Protein AF-A0A821G8H6-F1 (afdb_monomer)

Nearest PDB structures (foldseek):
  8tdu-assembly1_A  TM=8.505E-01  e=7.223E-04  Homo sapiens
  8v8i-assembly2_C  TM=8.276E-01  e=1.275E-03  Homo sapiens
  8tsd-assembly1_A  TM=7.648E-01  e=1.984E-03  Homo sapiens
  8tsa-assembly1_A  TM=7.653E-01  e=2.252E-03  Homo sapiens
  6gvh-assembly1_A  TM=7.668E-01  e=3.862E-02  Homo sapiens

pLDDT: mean 70.15, std 16.38, range [29.0, 92.38]

Radius of gyration: 24.7 Å; Cα contacts (8 Å, |Δi|>4): 113; chains: 1; bounding box: 61×51×59 Å

Secondary structure (DSSP, 8-state):
---S--S--HHHHHHHHHHHHHHHHHHHHHHHHHHHHHHHHHHHHTS-S----SSSHHHHHHHHHHHHHHHHTT---TTPPEEEEEE-TT-SSPPEEEEEE-TT--HHHHHHHHHHHHHHHH-TTS-HHHHHHHHHHHTTT--EE-TTS--EE-SSS-GGG--

Mean predicted aligned error: 18.03 Å

Sequence (163 aa):
MSLLLGFPLDDFASTLEREACEARSLLNRLADMLAQEAIKDLQRNGLQEQNVSQDNDDKQSNLVKSQNLLKQFGLTSDTRPVFVQVQERHSTSPICFNLSSSLYSSPIDIVANVILSKLSASNPTMANEERMKIVKEYKTRYWLQAFGCEERLFGTKPLIQSR

Solvent-accessible surface area (backbone atoms only — not comparable to full-atom values): 9983 Å² total; per-residue (Å²): 143,86,91,81,80,96,68,87,62,77,75,54,49,64,52,50,51,51,52,49,51,52,51,50,53,52,51,52,53,51,50,52,50,52,52,51,49,54,51,50,51,52,56,53,57,74,73,42,88,83,80,93,78,84,78,55,66,75,54,48,58,54,50,56,55,54,53,53,54,35,48,73,73,67,66,55,52,103,78,56,67,40,82,46,79,46,66,50,91,86,48,100,72,59,57,74,43,82,41,80,40,55,63,71,41,17,47,41,54,53,46,31,50,51,49,52,52,52,46,47,71,76,44,70,85,61,55,69,69,60,53,52,52,51,35,67,70,47,29,81,79,58,74,48,63,50,84,99,51,92,53,69,45,72,53,79,54,25,52,83,71,64,127

Structure (mmCIF, N/CA/C/O backbone):
data_AF-A0A821G8H6-F1
#
_entry.id   AF-A0A821G8H6-F1
#
loop_
_atom_site.group_PDB
_atom_site.id
_atom_site.type_symbol
_atom_site.label_atom_id
_atom_site.label_alt_id
_atom_site.label_comp_id
_atom_site.label_asym_id
_atom_site.label_entity_id
_atom_site.label_seq_id
_atom_site.pdbx_PDB_ins_code
_atom_site.Cartn_x
_atom_site.Cartn_y
_atom_site.Cartn_z
_atom_site.occupancy
_atom_site.B_iso_or_equiv
_atom_site.auth_seq_id
_atom_site.auth_comp_id
_atom_site.auth_asym_id
_atom_site.auth_atom_id
_atom_site.pdbx_PDB_model_num
ATOM 1 N N . MET A 1 1 ? 40.000 -20.238 -22.423 1.00 29.00 1 MET A N 1
ATOM 2 C CA . MET A 1 1 ? 38.844 -20.553 -23.288 1.00 29.00 1 MET A CA 1
ATOM 3 C C . MET A 1 1 ? 37.751 -19.522 -23.021 1.00 29.00 1 MET A C 1
ATOM 5 O O . MET A 1 1 ? 36.938 -19.735 -22.134 1.00 29.00 1 MET A O 1
ATOM 9 N N . SER A 1 2 ? 37.763 -18.391 -23.732 1.00 37.19 2 SER A N 1
ATOM 10 C CA . SER A 1 2 ? 36.605 -17.501 -23.880 1.00 37.19 2 SER A CA 1
ATOM 11 C C . SER A 1 2 ? 36.267 -17.469 -25.370 1.00 37.19 2 SER A C 1
ATOM 13 O O . SER A 1 2 ? 37.116 -17.177 -26.205 1.00 37.19 2 SER A O 1
ATOM 15 N N . LEU A 1 3 ? 35.050 -17.884 -25.703 1.00 48.78 3 LEU A N 1
ATOM 16 C CA . LEU A 1 3 ? 34.508 -17.912 -27.058 1.00 48.78 3 LEU A CA 1
ATOM 17 C C . LEU A 1 3 ? 33.192 -17.148 -27.009 1.00 48.78 3 LEU A C 1
ATOM 19 O O . LEU A 1 3 ? 32.144 -17.740 -26.796 1.00 48.78 3 LEU A O 1
ATOM 23 N N . LEU A 1 4 ? 33.265 -15.831 -27.147 1.00 55.03 4 LEU A N 1
ATOM 24 C CA . LEU A 1 4 ? 32.138 -14.969 -27.484 1.00 55.03 4 LEU A CA 1
ATOM 25 C C . LEU A 1 4 ? 32.762 -13.773 -28.201 1.00 55.03 4 LEU A C 1
ATOM 27 O O . LEU A 1 4 ? 33.495 -13.018 -27.577 1.00 55.03 4 LEU A O 1
ATOM 31 N N . LEU A 1 5 ? 32.469 -13.652 -29.498 1.00 46.28 5 LEU A N 1
ATOM 32 C CA . LEU A 1 5 ? 33.012 -12.703 -30.485 1.00 46.28 5 LEU A CA 1
ATOM 33 C C . LEU A 1 5 ? 34.287 -13.194 -31.192 1.00 46.28 5 LEU A C 1
ATOM 35 O O . LEU A 1 5 ? 35.412 -13.006 -30.746 1.00 46.28 5 LEU A O 1
ATOM 39 N N . GLY A 1 6 ? 34.077 -13.850 -32.336 1.00 45.31 6 GLY A N 1
ATOM 40 C CA . GLY A 1 6 ? 35.129 -14.310 -33.238 1.00 45.31 6 GLY A CA 1
ATOM 41 C C . GLY A 1 6 ? 35.530 -13.259 -34.269 1.00 45.31 6 GLY A C 1
ATOM 42 O O . GLY A 1 6 ? 35.229 -13.450 -35.440 1.00 45.31 6 GLY A O 1
ATOM 43 N N . PHE A 1 7 ? 36.219 -12.192 -33.852 1.00 50.69 7 PHE A N 1
ATOM 44 C CA . PHE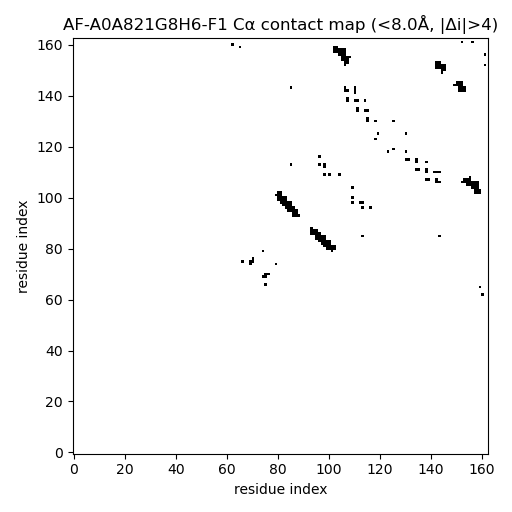 A 1 7 ? 36.928 -11.258 -34.745 1.00 50.69 7 PHE A CA 1
ATOM 45 C C . PHE A 1 7 ? 38.166 -10.667 -34.029 1.00 50.69 7 PHE A C 1
ATOM 47 O O . PHE A 1 7 ? 38.149 -10.576 -32.800 1.00 50.69 7 PHE A O 1
ATOM 54 N N . PRO A 1 8 ? 39.250 -10.306 -34.746 1.00 53.78 8 PRO A N 1
ATOM 55 C CA . PRO A 1 8 ? 40.494 -9.823 -34.135 1.00 53.78 8 PRO A CA 1
ATOM 56 C C . PRO A 1 8 ? 40.318 -8.426 -33.506 1.00 53.78 8 PRO A C 1
ATOM 58 O O . PRO A 1 8 ? 39.769 -7.524 -34.132 1.00 53.78 8 PRO A O 1
ATOM 61 N N . LEU A 1 9 ? 40.769 -8.270 -32.254 1.00 53.81 9 LEU A N 1
ATOM 62 C CA . LEU A 1 9 ? 40.464 -7.142 -31.354 1.00 53.81 9 LEU A CA 1
ATOM 63 C C . LEU A 1 9 ? 41.397 -5.924 -31.490 1.00 53.81 9 LEU A C 1
ATOM 65 O O . LEU A 1 9 ? 41.121 -4.887 -30.887 1.00 53.81 9 LEU A O 1
ATOM 69 N N . ASP A 1 10 ? 42.481 -6.024 -32.257 1.00 56.50 10 ASP A N 1
ATOM 70 C CA . ASP A 1 10 ? 43.609 -5.097 -32.092 1.00 56.50 10 ASP A CA 1
ATOM 71 C C . ASP A 1 10 ? 43.377 -3.711 -32.726 1.00 56.50 10 ASP A C 1
ATOM 73 O O . ASP A 1 10 ? 43.703 -2.698 -32.109 1.00 56.50 10 ASP A O 1
ATOM 77 N N . ASP A 1 11 ? 42.716 -3.624 -33.886 1.00 51.84 11 ASP A N 1
ATOM 78 C CA . ASP A 1 11 ? 42.417 -2.326 -34.522 1.00 51.84 11 ASP A CA 1
ATOM 79 C C . ASP A 1 11 ? 41.149 -1.658 -33.953 1.00 51.84 11 ASP A C 1
ATOM 81 O O . ASP A 1 11 ? 41.041 -0.428 -33.933 1.00 51.84 11 ASP A O 1
ATOM 85 N N . PHE A 1 12 ? 40.211 -2.456 -33.426 1.00 50.03 12 PHE A N 1
ATOM 86 C CA . PHE A 1 12 ? 38.944 -1.980 -32.852 1.00 50.03 12 PHE A CA 1
ATOM 87 C C . PHE A 1 12 ? 39.110 -1.409 -31.440 1.00 50.03 12 PHE A C 1
ATOM 89 O O . PHE A 1 12 ? 38.374 -0.502 -31.063 1.00 50.03 12 PHE A O 1
ATOM 96 N N . ALA A 1 13 ? 40.073 -1.904 -30.655 1.00 53.91 13 ALA A N 1
ATOM 97 C CA . ALA A 1 13 ? 40.299 -1.431 -29.289 1.00 53.91 13 ALA A CA 1
ATOM 98 C C . ALA A 1 13 ? 40.638 0.069 -29.248 1.00 53.91 13 ALA A C 1
ATOM 100 O O . ALA A 1 13 ? 40.085 0.806 -28.436 1.00 53.91 13 ALA A O 1
ATOM 101 N N . SER A 1 14 ? 41.472 0.539 -30.182 1.00 57.75 14 SER A N 1
ATOM 102 C CA . SER A 1 14 ? 41.902 1.944 -30.236 1.00 57.75 14 SER A CA 1
ATOM 103 C C . SER A 1 14 ? 40.781 2.912 -30.643 1.00 57.75 14 SER A C 1
ATOM 105 O O . SER A 1 14 ? 40.711 4.041 -30.153 1.00 57.75 14 SER A O 1
ATOM 107 N N . THR A 1 15 ? 39.868 2.471 -31.513 1.00 56.97 15 THR A N 1
ATOM 108 C CA . THR A 1 15 ? 38.702 3.255 -31.944 1.00 56.97 15 THR A CA 1
ATOM 109 C C . THR A 1 15 ? 37.604 3.232 -30.886 1.00 56.97 15 THR A C 1
ATOM 111 O O . THR A 1 15 ? 37.048 4.283 -30.570 1.00 56.97 15 THR A O 1
ATOM 114 N N . LEU A 1 16 ? 37.361 2.074 -30.265 1.00 57.00 16 LEU A N 1
ATOM 115 C CA . LEU A 1 16 ? 36.383 1.912 -29.191 1.00 57.00 16 LEU A CA 1
ATOM 116 C C . LEU A 1 16 ? 36.789 2.683 -27.927 1.00 57.00 16 LEU A C 1
ATOM 118 O O . LEU A 1 16 ? 35.930 3.260 -27.273 1.00 57.00 16 LEU A O 1
ATOM 122 N N . GLU A 1 17 ? 38.081 2.752 -27.591 1.00 59.69 17 GLU A N 1
ATOM 123 C CA . GLU A 1 17 ? 38.571 3.576 -26.477 1.00 59.69 17 GLU A CA 1
ATOM 124 C C . GLU A 1 17 ? 38.371 5.071 -26.733 1.00 59.69 17 GLU A C 1
ATOM 126 O O . GLU A 1 17 ? 38.009 5.809 -25.811 1.00 59.69 17 GLU A O 1
ATOM 131 N N . ARG A 1 18 ? 38.551 5.525 -27.980 1.00 64.19 18 ARG A N 1
ATOM 132 C CA . ARG A 1 18 ? 38.330 6.927 -28.349 1.00 64.19 18 ARG A CA 1
ATOM 133 C C . ARG A 1 18 ? 36.847 7.289 -28.300 1.00 64.19 18 ARG A C 1
ATOM 135 O O . ARG A 1 18 ? 36.488 8.279 -27.667 1.00 64.19 18 ARG A O 1
ATOM 142 N N . GLU A 1 19 ? 35.989 6.453 -28.879 1.00 62.19 19 GLU A N 1
ATOM 143 C CA . GLU A 1 19 ? 34.533 6.628 -28.823 1.00 62.19 19 GLU A CA 1
ATOM 144 C C . GLU A 1 19 ? 33.996 6.502 -27.390 1.00 62.19 19 GLU A C 1
ATOM 146 O O . GLU A 1 19 ? 33.139 7.283 -26.978 1.00 62.19 19 GLU A O 1
ATOM 151 N N . ALA A 1 20 ? 34.541 5.591 -26.579 1.00 60.31 20 ALA A N 1
ATOM 152 C CA . ALA A 1 20 ? 34.188 5.464 -25.168 1.00 60.31 20 ALA A CA 1
ATOM 153 C C . ALA A 1 20 ? 34.620 6.692 -24.354 1.00 60.31 20 ALA A C 1
ATOM 155 O O . ALA A 1 20 ? 33.884 7.125 -23.466 1.00 60.31 20 ALA A O 1
ATOM 156 N N . CYS A 1 21 ? 35.777 7.290 -24.654 1.00 61.47 21 CYS A N 1
ATOM 157 C CA . CYS A 1 21 ? 36.213 8.541 -24.030 1.00 61.47 21 CYS A CA 1
ATOM 158 C C . CYS A 1 21 ? 35.304 9.722 -24.405 1.00 61.47 21 CYS A C 1
ATOM 160 O O . CYS A 1 21 ? 34.923 10.502 -23.527 1.00 61.47 21 CYS A O 1
ATOM 162 N N . GLU A 1 22 ? 34.910 9.835 -25.675 1.00 69.19 22 GLU A N 1
ATOM 163 C CA . GLU A 1 22 ? 33.976 10.864 -26.149 1.00 69.19 22 GLU A CA 1
ATOM 164 C C . GLU A 1 22 ? 32.579 10.685 -25.534 1.00 69.19 22 GLU A C 1
ATOM 166 O O . GLU A 1 22 ? 32.006 11.638 -24.997 1.00 69.19 22 GLU A O 1
ATOM 171 N N . ALA A 1 23 ? 32.067 9.451 -25.497 1.00 67.31 23 ALA A N 1
ATOM 172 C CA . ALA A 1 23 ? 30.802 9.116 -24.850 1.00 67.31 23 ALA A CA 1
ATOM 173 C C . ALA A 1 23 ? 30.834 9.420 -23.346 1.00 67.31 23 ALA A C 1
ATOM 175 O O . ALA A 1 23 ? 29.885 9.983 -22.805 1.00 67.31 23 ALA A O 1
ATOM 176 N N . ARG A 1 24 ? 31.942 9.119 -22.660 1.00 64.75 24 ARG A N 1
ATOM 177 C CA . ARG A 1 24 ? 32.107 9.413 -21.230 1.00 64.75 24 ARG A CA 1
ATOM 178 C C . ARG A 1 24 ? 32.153 10.915 -20.952 1.00 64.75 24 ARG A C 1
ATOM 180 O O . ARG A 1 24 ? 31.581 11.365 -19.962 1.00 64.75 24 ARG A O 1
ATOM 187 N N . SER A 1 25 ? 32.778 11.695 -21.834 1.00 71.38 25 SER A N 1
ATOM 188 C CA . SER A 1 25 ? 32.771 13.160 -21.758 1.00 71.38 25 SER A CA 1
ATOM 189 C C . SER A 1 25 ? 31.358 13.730 -21.938 1.00 71.38 25 SER A C 1
ATOM 191 O O . SER A 1 25 ? 30.923 14.573 -21.150 1.00 71.38 25 SER A O 1
ATOM 193 N N . LEU A 1 26 ? 30.602 13.215 -22.913 1.00 72.94 26 LEU A N 1
ATOM 194 C CA . LEU A 1 26 ? 29.208 13.602 -23.151 1.00 72.94 26 LEU A CA 1
ATOM 195 C C . LEU A 1 26 ? 28.292 13.224 -21.982 1.00 72.94 26 LEU A C 1
ATOM 197 O O . LEU A 1 26 ? 27.475 14.041 -21.560 1.00 72.94 26 LEU A O 1
ATOM 201 N N . LEU A 1 27 ? 28.456 12.025 -21.419 1.00 72.38 27 LEU A N 1
ATOM 202 C CA . LEU A 1 27 ? 27.688 11.562 -20.263 1.00 72.38 27 LEU A CA 1
ATOM 203 C C . LEU A 1 27 ? 27.973 12.394 -19.012 1.00 72.38 27 LEU A C 1
ATOM 205 O O . LEU A 1 27 ? 27.033 12.779 -18.323 1.00 72.38 27 LEU A O 1
ATOM 209 N N . ASN A 1 28 ? 29.236 12.736 -18.748 1.00 72.19 28 ASN A N 1
ATOM 210 C CA . ASN A 1 28 ? 29.585 13.622 -17.636 1.00 72.19 28 ASN A CA 1
ATOM 211 C C . ASN A 1 28 ? 28.979 15.018 -17.824 1.00 72.19 28 ASN A C 1
ATOM 213 O O . ASN A 1 28 ? 28.426 15.583 -16.886 1.00 72.19 28 ASN A O 1
ATOM 217 N N . ARG A 1 29 ? 28.997 15.548 -19.052 1.00 75.56 29 ARG A N 1
ATOM 218 C CA . ARG A 1 29 ? 28.391 16.849 -19.359 1.00 75.56 29 ARG A CA 1
ATOM 219 C C . ARG A 1 29 ? 26.869 16.841 -19.197 1.00 75.56 29 ARG A C 1
ATOM 221 O O . ARG A 1 29 ? 26.306 17.830 -18.739 1.00 75.56 29 ARG A O 1
ATOM 228 N N . LEU A 1 30 ? 26.202 15.744 -19.560 1.00 72.12 30 LEU A N 1
ATOM 229 C CA . LEU A 1 30 ? 24.767 15.557 -19.321 1.00 72.12 30 LEU A CA 1
ATOM 230 C C . LEU A 1 30 ? 24.458 15.428 -17.827 1.00 72.12 30 LEU A C 1
ATOM 232 O O . LEU A 1 30 ? 23.505 16.040 -17.354 1.00 72.12 30 LEU A O 1
ATOM 236 N N . ALA A 1 31 ? 25.279 14.688 -17.082 1.00 70.00 31 ALA A N 1
ATOM 237 C CA . ALA A 1 31 ? 25.135 14.553 -15.637 1.00 70.00 31 ALA A CA 1
ATOM 238 C C . ALA A 1 31 ? 25.280 15.907 -14.923 1.00 70.00 31 ALA A C 1
ATOM 240 O O . ALA A 1 31 ? 24.447 16.235 -14.080 1.00 70.00 31 ALA A O 1
ATOM 241 N N . ASP A 1 32 ? 26.259 16.729 -15.312 1.00 76.62 32 ASP A N 1
ATOM 242 C CA . ASP A 1 32 ? 26.430 18.086 -14.778 1.00 76.62 32 ASP A CA 1
ATOM 243 C C . ASP A 1 32 ? 25.249 18.998 -15.134 1.00 76.62 32 ASP A C 1
ATOM 245 O O . ASP A 1 32 ? 24.800 19.790 -14.305 1.00 76.62 32 ASP A O 1
ATOM 249 N N . MET A 1 33 ? 24.710 18.872 -16.350 1.00 81.75 33 MET A N 1
ATOM 250 C CA . MET A 1 33 ? 23.550 19.646 -16.793 1.00 81.75 33 MET A CA 1
ATOM 251 C C . MET A 1 33 ? 22.298 19.299 -15.976 1.00 81.75 33 MET A C 1
ATOM 253 O O . MET A 1 33 ? 21.629 20.205 -15.482 1.00 81.75 33 MET A O 1
ATOM 257 N N . LEU A 1 34 ? 22.041 18.006 -15.749 1.00 74.94 34 LEU A N 1
ATOM 258 C CA . LEU A 1 34 ? 20.935 17.520 -14.917 1.00 74.94 34 LEU A CA 1
ATOM 259 C C . LEU A 1 34 ? 21.118 17.887 -13.439 1.00 74.94 34 LEU A C 1
ATOM 261 O O . LEU A 1 34 ? 20.156 18.260 -12.772 1.00 74.94 34 LEU A O 1
ATOM 265 N N . ALA A 1 35 ? 22.346 17.824 -12.919 1.00 74.19 35 ALA A N 1
ATOM 266 C CA . ALA A 1 35 ? 22.643 18.240 -11.552 1.00 74.19 35 ALA A CA 1
ATOM 267 C C . ALA A 1 35 ? 22.394 19.745 -11.358 1.00 74.19 35 ALA A C 1
ATOM 269 O O . ALA A 1 35 ? 21.807 20.154 -10.357 1.00 74.19 35 ALA A O 1
ATOM 270 N N . GLN A 1 36 ? 22.782 20.577 -12.328 1.00 76.12 36 GLN A N 1
ATOM 271 C CA . GLN A 1 36 ? 22.513 22.016 -12.297 1.00 76.12 36 GLN A CA 1
ATOM 272 C C . GLN A 1 36 ? 21.026 22.343 -12.454 1.00 76.12 36 GLN A C 1
ATOM 274 O O . GLN A 1 36 ? 20.547 23.286 -11.825 1.00 76.12 36 GLN A O 1
ATOM 279 N N . GLU A 1 37 ? 20.294 21.588 -13.271 1.00 75.94 37 GLU A N 1
ATOM 280 C CA . GLU A 1 37 ? 18.843 21.726 -13.420 1.00 75.94 37 GLU A CA 1
ATOM 281 C C . GLU A 1 37 ? 18.118 21.352 -12.120 1.00 75.94 37 GLU A C 1
ATOM 283 O O . GLU A 1 37 ? 17.337 22.150 -11.606 1.00 75.94 37 GLU A O 1
ATOM 288 N N . ALA A 1 38 ? 18.506 20.244 -11.483 1.00 67.31 38 ALA A N 1
ATOM 289 C CA . ALA A 1 38 ? 17.980 19.840 -10.181 1.00 67.31 38 ALA A CA 1
ATOM 290 C C . ALA A 1 38 ? 18.272 20.868 -9.071 1.00 67.31 38 ALA A C 1
ATOM 292 O O . ALA A 1 38 ? 17.415 21.129 -8.228 1.00 67.31 38 ALA A O 1
ATOM 293 N N . ILE A 1 39 ? 19.457 21.494 -9.070 1.00 71.44 39 ILE A N 1
ATOM 294 C CA . ILE A 1 39 ? 19.803 22.567 -8.121 1.00 71.44 39 ILE A CA 1
ATOM 295 C C . ILE A 1 39 ? 18.974 23.833 -8.388 1.00 71.44 39 ILE A C 1
ATOM 297 O O . ILE A 1 39 ? 18.515 24.473 -7.440 1.00 71.44 39 ILE A O 1
ATOM 301 N N . LYS A 1 40 ? 18.746 24.191 -9.659 1.00 68.56 40 LYS A N 1
ATOM 302 C CA . LYS A 1 40 ? 17.883 25.322 -10.041 1.00 68.56 40 LYS A CA 1
ATOM 303 C C . LYS A 1 40 ? 16.426 25.089 -9.644 1.00 68.56 40 LYS A C 1
ATOM 305 O O . LYS A 1 40 ? 15.787 26.019 -9.154 1.00 68.56 40 LYS A O 1
ATOM 310 N N . ASP A 1 41 ? 15.925 23.868 -9.788 1.00 62.88 41 ASP A N 1
ATOM 311 C CA . ASP A 1 41 ? 14.574 23.498 -9.361 1.00 62.88 41 ASP A CA 1
ATOM 312 C C . ASP A 1 41 ? 14.442 23.483 -7.836 1.00 62.88 41 ASP A C 1
ATOM 314 O O . ASP A 1 41 ? 13.432 23.937 -7.298 1.00 62.88 41 ASP A O 1
ATOM 318 N N . LEU A 1 42 ? 15.489 23.070 -7.112 1.00 57.97 42 LEU A N 1
ATOM 319 C CA . LEU A 1 42 ? 15.528 23.174 -5.651 1.00 57.97 42 LEU A CA 1
ATOM 320 C C . LEU A 1 42 ? 15.519 24.641 -5.181 1.00 57.97 42 LEU A C 1
ATOM 322 O O . LEU A 1 42 ? 14.843 24.972 -4.210 1.00 57.97 42 LEU A O 1
ATOM 326 N N . GLN A 1 43 ? 16.228 25.535 -5.882 1.00 58.53 43 GLN A N 1
ATOM 327 C CA . GLN A 1 43 ? 16.226 26.976 -5.598 1.00 58.53 43 GLN A CA 1
ATOM 328 C C . GLN A 1 43 ? 14.899 27.657 -5.969 1.00 58.53 43 GLN A C 1
ATOM 330 O O . GLN A 1 43 ? 14.457 28.546 -5.244 1.00 58.53 43 GLN A O 1
ATOM 335 N N . ARG A 1 44 ? 14.229 27.225 -7.048 1.00 55.12 44 ARG A N 1
ATOM 336 C CA . ARG A 1 44 ? 12.872 27.682 -7.402 1.00 55.12 44 ARG A CA 1
ATOM 337 C C . ARG A 1 44 ? 11.828 27.228 -6.382 1.00 55.12 44 ARG A C 1
ATOM 339 O O . ARG A 1 44 ? 10.996 28.034 -5.974 1.00 55.12 44 ARG A O 1
ATOM 346 N N . ASN A 1 45 ? 11.919 25.988 -5.907 1.00 50.78 45 ASN A N 1
ATOM 347 C CA . ASN A 1 45 ? 11.001 25.439 -4.905 1.00 50.78 45 ASN A CA 1
ATOM 348 C C . ASN A 1 45 ? 11.287 25.940 -3.478 1.00 50.78 45 ASN A C 1
ATOM 350 O O . ASN A 1 45 ? 10.401 25.896 -2.631 1.00 50.78 45 ASN A O 1
ATOM 354 N N . GLY A 1 46 ? 12.484 26.473 -3.213 1.00 46.12 46 GLY A N 1
ATOM 355 C CA . GLY A 1 46 ? 12.803 27.186 -1.971 1.00 46.12 46 GLY A CA 1
ATOM 356 C C . GLY A 1 46 ? 12.165 28.580 -1.855 1.00 46.12 46 GLY A C 1
ATOM 357 O O . GLY A 1 46 ? 12.224 29.178 -0.785 1.00 46.12 46 GLY A O 1
ATOM 358 N N . LEU A 1 47 ? 11.553 29.096 -2.930 1.00 47.94 47 LEU A N 1
ATOM 359 C CA . LEU A 1 47 ? 10.938 30.430 -2.996 1.00 47.94 47 LEU A CA 1
ATOM 360 C C . LEU A 1 47 ? 9.451 30.422 -3.403 1.00 47.94 47 LEU A C 1
ATOM 362 O O . LEU A 1 47 ? 8.873 31.492 -3.580 1.00 47.94 47 LEU A O 1
ATOM 366 N N . GLN A 1 48 ? 8.810 29.253 -3.516 1.00 43.94 48 GLN A N 1
ATOM 367 C CA . GLN A 1 48 ? 7.378 29.140 -3.821 1.00 43.94 48 GLN A CA 1
ATOM 368 C C . GLN A 1 48 ? 6.681 28.099 -2.933 1.00 43.94 48 GLN A C 1
ATOM 370 O O . GLN A 1 48 ? 6.344 26.995 -3.356 1.00 43.94 48 GLN A O 1
ATOM 375 N N . GLU A 1 49 ? 6.337 28.511 -1.711 1.00 48.81 49 GLU A N 1
ATOM 376 C CA . GLU A 1 49 ? 4.954 28.295 -1.288 1.00 48.81 49 GLU A CA 1
ATOM 377 C C . GLU A 1 49 ? 4.066 29.073 -2.275 1.00 48.81 49 GLU A C 1
ATOM 379 O O . GLU A 1 49 ? 4.303 30.253 -2.512 1.00 48.81 49 GLU A O 1
ATOM 384 N N . GLN A 1 50 ? 3.055 28.409 -2.842 1.00 45.50 50 GLN A N 1
ATOM 385 C CA . GLN A 1 50 ? 2.121 28.910 -3.866 1.00 45.50 50 GLN A CA 1
ATOM 386 C C . GLN A 1 50 ? 2.636 28.869 -5.316 1.00 45.50 50 GLN A C 1
ATOM 388 O O . GLN A 1 50 ? 3.095 29.865 -5.860 1.00 45.50 50 GLN A O 1
ATOM 393 N N . ASN A 1 51 ? 2.476 27.715 -5.975 1.00 38.44 51 ASN A N 1
ATOM 394 C CA . ASN A 1 51 ? 1.811 27.611 -7.287 1.00 38.44 51 ASN A CA 1
ATOM 395 C C . ASN A 1 51 ? 1.647 26.134 -7.681 1.00 38.44 51 ASN A C 1
ATOM 397 O O . ASN A 1 51 ? 2.394 25.556 -8.465 1.00 38.44 51 ASN A O 1
ATOM 401 N N . VAL A 1 52 ? 0.623 25.514 -7.095 1.00 45.31 52 VAL A N 1
ATOM 402 C CA . VAL A 1 52 ? 0.083 24.215 -7.504 1.00 45.31 52 VAL A CA 1
ATOM 403 C C . VAL A 1 52 ? -0.852 24.461 -8.686 1.00 45.31 52 VAL A C 1
ATOM 405 O O . VAL A 1 52 ? -2.034 24.717 -8.473 1.00 45.31 52 VAL A O 1
ATOM 408 N N . SER A 1 53 ? -0.358 24.438 -9.925 1.00 46.41 53 SER A N 1
ATOM 409 C CA . SER A 1 53 ? -1.280 24.570 -11.071 1.00 46.41 53 SER A CA 1
ATOM 410 C C . SER A 1 53 ? -0.800 24.080 -12.439 1.00 46.41 53 SER A C 1
ATOM 412 O O . SER A 1 53 ? -1.600 24.127 -13.364 1.00 46.41 53 SER A O 1
ATOM 414 N N . GLN A 1 54 ? 0.412 23.534 -12.602 1.00 41.62 54 GLN A N 1
ATOM 415 C CA . GLN A 1 54 ? 0.866 23.061 -13.929 1.00 41.62 54 GLN A CA 1
ATOM 416 C C . GLN A 1 54 ? 1.101 21.551 -14.062 1.00 41.62 54 GLN A C 1
ATOM 418 O O . GLN A 1 54 ? 1.349 21.068 -15.157 1.00 41.62 54 GLN A O 1
ATOM 423 N N . ASP A 1 55 ? 0.930 20.788 -12.983 1.00 41.19 55 ASP A N 1
ATOM 424 C CA . ASP A 1 55 ? 1.210 19.344 -12.946 1.00 41.19 55 ASP A CA 1
ATOM 425 C C . ASP A 1 55 ? -0.080 18.489 -12.901 1.00 41.19 55 ASP A C 1
ATOM 427 O O . ASP A 1 55 ? -0.078 17.352 -12.425 1.00 41.19 55 ASP A O 1
ATOM 431 N N . ASN A 1 56 ? -1.218 19.061 -13.326 1.00 44.97 56 ASN A N 1
ATOM 432 C CA . ASN A 1 56 ? -2.537 18.409 -13.299 1.00 44.97 56 ASN A CA 1
ATOM 433 C C . ASN A 1 56 ? -2.952 17.793 -14.647 1.00 44.97 56 ASN A C 1
ATOM 435 O O . ASN A 1 56 ? -3.609 16.750 -14.641 1.00 44.97 56 ASN A O 1
ATOM 439 N N . ASP A 1 57 ? -2.535 18.355 -15.785 1.00 40.28 57 ASP A N 1
ATOM 440 C CA . ASP A 1 57 ? -3.004 17.893 -17.104 1.00 40.28 57 ASP A CA 1
ATOM 441 C C . ASP A 1 57 ? -2.370 16.554 -17.530 1.00 40.28 57 ASP A C 1
ATOM 443 O O . ASP A 1 57 ? -3.065 15.644 -17.997 1.00 40.28 57 ASP A O 1
ATOM 447 N N . ASP A 1 58 ? -1.080 16.348 -17.251 1.00 43.91 58 ASP A N 1
ATOM 448 C CA . ASP A 1 58 ? -0.400 15.076 -17.549 1.00 43.91 58 ASP A CA 1
ATOM 449 C C . ASP A 1 58 ? -0.785 13.944 -16.582 1.00 43.91 58 ASP A C 1
ATOM 451 O O . ASP A 1 58 ? -0.742 12.754 -16.927 1.00 43.91 58 ASP A O 1
ATOM 455 N N . LYS A 1 59 ? -1.233 14.298 -15.371 1.00 48.28 59 LYS A N 1
ATOM 456 C CA . LYS A 1 59 ? -1.760 13.333 -14.395 1.00 48.28 59 LYS A CA 1
ATOM 457 C C . LYS A 1 59 ? -3.177 12.892 -14.749 1.00 48.28 59 LYS A C 1
ATOM 459 O O . LYS A 1 59 ? -3.481 11.706 -14.605 1.00 48.28 59 LYS A O 1
ATOM 464 N N . GLN A 1 60 ? -4.021 13.792 -15.259 1.00 44.03 60 GLN A N 1
ATOM 465 C CA . GLN A 1 60 ? -5.378 13.451 -15.697 1.00 44.03 60 GLN A CA 1
ATOM 466 C C . GLN A 1 60 ? -5.383 12.577 -16.957 1.00 44.03 60 GLN A C 1
ATOM 468 O O . GLN A 1 60 ? -6.130 11.599 -17.012 1.00 44.03 60 GLN A O 1
ATOM 473 N N . SER A 1 61 ? -4.514 12.843 -17.938 1.00 51.03 61 SER A N 1
ATOM 474 C CA . SER A 1 61 ? -4.505 12.085 -19.200 1.00 51.03 61 SER A CA 1
ATOM 475 C C . SER A 1 61 ? -4.145 10.598 -19.022 1.00 51.03 61 SER A C 1
ATOM 477 O O . SER A 1 61 ? -4.719 9.731 -19.689 1.00 51.03 61 SER A O 1
ATOM 479 N N . ASN A 1 62 ? -3.252 10.276 -18.078 1.00 53.22 62 ASN A N 1
ATOM 480 C CA . ASN A 1 62 ? -2.875 8.896 -17.752 1.00 53.22 62 ASN A CA 1
ATOM 481 C C . ASN A 1 62 ? -3.922 8.174 -16.885 1.00 53.22 62 ASN A C 1
ATOM 483 O O . ASN A 1 62 ? -4.133 6.976 -17.071 1.00 53.22 62 ASN A O 1
ATOM 487 N N . LEU A 1 63 ? -4.613 8.893 -15.990 1.00 53.19 63 LEU A N 1
ATOM 488 C CA . LEU A 1 63 ? -5.733 8.369 -15.192 1.00 53.19 63 LEU A CA 1
ATOM 489 C C . LEU A 1 63 ? -6.919 7.955 -16.075 1.00 53.19 63 LEU A C 1
ATOM 491 O O . LEU A 1 63 ? -7.494 6.887 -15.882 1.00 53.19 63 LEU A O 1
ATOM 495 N N . VAL A 1 64 ? -7.252 8.768 -17.081 1.00 53.72 64 VAL A N 1
ATOM 496 C CA . VAL A 1 64 ? -8.369 8.496 -18.000 1.00 53.72 64 VAL A CA 1
ATOM 497 C C . VAL A 1 64 ? -8.092 7.259 -18.866 1.00 53.72 64 VAL A C 1
ATOM 499 O O . VAL A 1 64 ? -8.992 6.455 -19.116 1.00 53.72 64 VAL A O 1
ATOM 502 N N . LYS A 1 65 ? -6.838 7.052 -19.293 1.00 55.38 65 LYS A N 1
ATOM 503 C CA . LYS A 1 65 ? -6.447 5.875 -20.089 1.00 55.38 65 LYS A CA 1
ATOM 504 C C . LYS A 1 65 ? -6.496 4.575 -19.281 1.00 55.38 65 LYS A C 1
ATOM 506 O O . LYS A 1 65 ? -7.024 3.583 -19.781 1.00 55.38 65 LYS A O 1
ATOM 511 N N . SER A 1 66 ? -6.004 4.569 -18.039 1.00 55.88 66 SER A N 1
ATOM 512 C CA . SER A 1 66 ? -6.051 3.376 -17.181 1.00 55.88 66 SER A CA 1
ATOM 513 C C . SER A 1 66 ? -7.475 3.039 -16.722 1.00 55.88 66 SER A C 1
ATOM 515 O O . SER A 1 66 ? -7.852 1.867 -16.727 1.00 55.88 66 SER A O 1
ATOM 517 N N . GLN A 1 67 ? -8.314 4.040 -16.436 1.00 56.88 67 GLN A N 1
ATOM 518 C CA . GLN A 1 67 ? -9.732 3.836 -16.109 1.00 56.88 67 GLN A CA 1
ATOM 519 C C . GLN A 1 67 ? -10.523 3.166 -17.244 1.00 56.88 67 GLN A C 1
ATOM 521 O O . GLN A 1 67 ? -11.381 2.324 -16.978 1.00 56.88 67 GLN A O 1
ATOM 526 N N . ASN A 1 68 ? -10.232 3.497 -18.507 1.00 56.34 68 ASN A N 1
ATOM 527 C CA . ASN A 1 68 ? -10.915 2.895 -19.656 1.00 56.34 68 ASN A CA 1
ATOM 528 C C . ASN A 1 68 ? -10.534 1.424 -19.876 1.00 56.34 68 ASN A C 1
ATOM 530 O O . ASN A 1 68 ? -11.407 0.616 -20.186 1.00 56.34 68 ASN A O 1
ATOM 534 N N . LEU A 1 69 ? -9.270 1.049 -19.656 1.00 57.62 69 LEU A N 1
ATOM 535 C CA . LEU A 1 69 ? -8.843 -0.353 -19.736 1.00 57.62 69 LEU A CA 1
ATOM 536 C C . LEU A 1 69 ? -9.450 -1.187 -18.599 1.00 57.62 69 LEU A C 1
ATOM 538 O O . LEU A 1 69 ? -9.950 -2.284 -18.826 1.00 57.62 69 LEU A O 1
ATOM 542 N N . LEU A 1 70 ? -9.504 -0.653 -17.380 1.00 58.59 70 LEU A N 1
ATOM 543 C CA . LEU A 1 70 ? -10.101 -1.361 -16.241 1.00 58.59 70 LEU A CA 1
ATOM 544 C C . LEU A 1 70 ? -11.620 -1.530 -16.372 1.00 58.59 70 LEU A C 1
ATOM 546 O O . LEU A 1 70 ? -12.154 -2.553 -15.937 1.00 58.59 70 LEU A O 1
ATOM 550 N N . LYS A 1 71 ? -12.302 -0.574 -17.023 1.00 57.91 71 LYS A N 1
ATOM 551 C CA . LYS A 1 71 ? -13.704 -0.709 -17.460 1.00 57.91 71 LYS A CA 1
ATOM 552 C C . LYS A 1 71 ? -13.903 -1.888 -18.397 1.00 57.91 71 LYS A C 1
ATOM 554 O O . LYS A 1 71 ? -14.853 -2.647 -18.223 1.00 57.91 71 LYS A O 1
ATOM 559 N N . GLN A 1 72 ? -12.984 -2.085 -19.336 1.00 55.22 72 GLN A N 1
ATOM 560 C CA . GLN A 1 72 ? -13.043 -3.190 -20.292 1.00 55.22 72 GLN A CA 1
ATOM 561 C C . GLN A 1 72 ? -12.796 -4.562 -19.646 1.00 55.22 72 GLN A C 1
ATOM 563 O O . GLN A 1 72 ? -13.414 -5.536 -20.063 1.00 55.22 72 GLN A O 1
ATOM 568 N N . PHE A 1 73 ? -11.973 -4.644 -18.595 1.00 57.38 73 PHE A N 1
ATOM 569 C CA . PHE A 1 73 ? -11.743 -5.888 -17.840 1.00 57.38 73 PHE A CA 1
ATOM 570 C C . PHE A 1 73 ? -12.735 -6.118 -16.684 1.00 57.38 73 PHE A C 1
ATOM 572 O O . PHE A 1 73 ? -12.562 -7.049 -15.899 1.00 57.38 73 PHE A O 1
ATOM 579 N N . GLY A 1 74 ? -13.7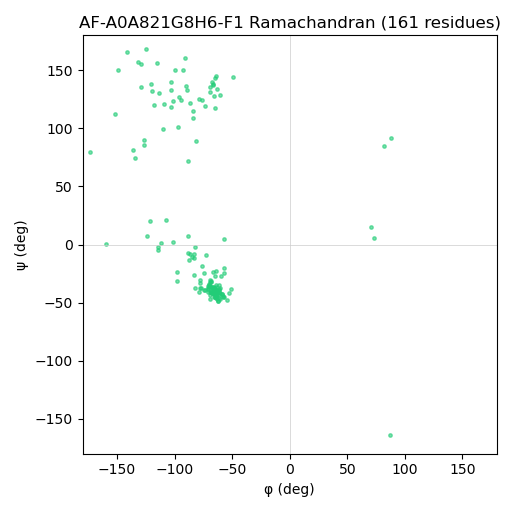77 -5.287 -16.550 1.00 54.66 74 GLY A N 1
ATOM 580 C CA . GLY A 1 74 ? -14.806 -5.445 -15.514 1.00 54.66 74 GLY A CA 1
ATOM 581 C C . GLY A 1 74 ? -14.334 -5.138 -14.085 1.00 54.66 74 GLY A C 1
ATOM 582 O O . GLY A 1 74 ? -15.020 -5.489 -13.123 1.00 54.66 74 GLY A O 1
ATOM 583 N N . LEU A 1 75 ? -13.184 -4.472 -13.933 1.00 55.38 75 LEU A N 1
ATOM 584 C CA . LEU A 1 75 ? -12.613 -4.067 -12.642 1.00 55.38 75 LEU A CA 1
ATOM 585 C C . LEU A 1 75 ? -13.213 -2.760 -12.106 1.00 55.38 75 LEU A C 1
ATOM 587 O O . LEU A 1 75 ? -12.973 -2.396 -10.960 1.00 55.38 75 LEU A O 1
ATOM 591 N N . THR A 1 76 ? -14.026 -2.068 -12.904 1.00 48.88 76 THR A N 1
ATOM 592 C CA . THR A 1 76 ? -14.700 -0.834 -12.499 1.00 48.88 76 THR A CA 1
ATOM 593 C C . THR A 1 76 ? -16.206 -1.057 -12.357 1.00 48.88 76 THR A C 1
ATOM 595 O O . THR A 1 76 ? -16.995 -0.922 -13.292 1.00 48.88 76 THR A O 1
ATOM 598 N N . SER A 1 77 ? -16.653 -1.243 -11.134 1.00 51.84 77 SER A N 1
ATOM 599 C CA . SER A 1 77 ? -17.420 -0.118 -10.624 1.00 51.84 77 SER A CA 1
ATOM 600 C C . SER A 1 77 ? -16.469 0.601 -9.683 1.00 51.84 77 SER A C 1
ATOM 602 O O . SER A 1 77 ? -15.744 -0.065 -8.946 1.00 51.84 77 SER A O 1
ATOM 604 N N . ASP A 1 78 ? -16.453 1.932 -9.676 1.00 53.72 78 ASP A N 1
ATOM 605 C CA . ASP A 1 78 ? -15.669 2.742 -8.722 1.00 53.72 78 ASP A CA 1
ATOM 606 C C . ASP A 1 78 ? -16.006 2.437 -7.235 1.00 53.72 78 ASP A C 1
ATOM 608 O O . ASP A 1 78 ? -15.500 3.073 -6.317 1.00 53.72 78 ASP A O 1
ATOM 612 N N . THR A 1 79 ? -16.861 1.440 -6.990 1.00 54.34 79 THR A N 1
ATOM 613 C CA . THR A 1 79 ? -17.368 0.958 -5.710 1.00 54.34 79 THR A CA 1
ATOM 614 C C . THR A 1 79 ? -16.921 -0.462 -5.348 1.00 54.34 79 THR A C 1
ATOM 616 O O . THR A 1 79 ? -17.257 -0.919 -4.256 1.00 54.34 79 THR A O 1
ATOM 619 N N . ARG A 1 80 ? -16.205 -1.197 -6.216 1.00 63.19 80 ARG A N 1
ATOM 620 C CA . ARG A 1 80 ? -15.778 -2.569 -5.891 1.00 63.19 80 ARG A CA 1
ATOM 621 C C . ARG A 1 80 ? -14.453 -2.570 -5.128 1.00 63.19 80 ARG A C 1
ATOM 623 O O . ARG A 1 80 ? -13.457 -2.069 -5.648 1.00 63.19 80 ARG A O 1
ATOM 630 N N . PRO A 1 81 ? -14.422 -3.140 -3.913 1.00 68.94 81 PRO A N 1
ATOM 631 C CA . PRO A 1 81 ? -13.188 -3.255 -3.163 1.00 68.94 81 PRO A CA 1
ATOM 632 C C . PRO A 1 81 ? -12.227 -4.235 -3.838 1.00 68.94 81 PRO A C 1
ATOM 634 O O . PRO A 1 81 ? -12.625 -5.303 -4.306 1.00 68.94 81 PRO A O 1
ATOM 637 N N . VAL A 1 82 ? -10.950 -3.879 -3.847 1.00 73.31 82 VAL A N 1
ATOM 638 C CA . VAL A 1 82 ? -9.840 -4.765 -4.186 1.00 73.31 82 VAL A CA 1
ATOM 639 C C . VAL A 1 82 ? -9.370 -5.447 -2.917 1.00 73.31 82 VAL A C 1
ATOM 641 O O . VAL A 1 82 ? -9.141 -4.793 -1.899 1.00 73.31 82 VAL A O 1
ATOM 644 N N . PHE A 1 83 ? -9.189 -6.759 -2.987 1.00 80.06 83 PHE A N 1
ATOM 645 C CA . PHE A 1 83 ? -8.582 -7.515 -1.904 1.00 80.06 83 PHE A CA 1
ATOM 646 C C . PHE A 1 83 ? -7.064 -7.449 -2.029 1.00 80.06 83 PHE A C 1
ATOM 648 O O . PHE A 1 83 ? -6.486 -7.942 -2.996 1.00 80.06 83 PHE A O 1
ATOM 655 N N . VAL A 1 84 ? -6.426 -6.824 -1.045 1.00 82.81 84 VAL A N 1
ATOM 656 C CA . VAL A 1 84 ? -4.973 -6.709 -0.943 1.00 82.81 84 VAL A CA 1
ATOM 657 C C . VAL A 1 84 ? -4.511 -7.588 0.208 1.00 82.81 84 VAL A C 1
ATOM 659 O O . VAL A 1 84 ? -4.934 -7.391 1.348 1.00 82.81 84 VAL A O 1
ATOM 662 N N . GLN A 1 85 ? -3.642 -8.552 -0.088 1.00 85.75 85 GLN A N 1
ATOM 663 C CA . GLN A 1 85 ? -2.986 -9.370 0.924 1.00 85.75 85 GLN A CA 1
ATOM 664 C C . GLN A 1 85 ? -1.621 -8.766 1.263 1.00 85.75 85 GLN A C 1
ATOM 666 O O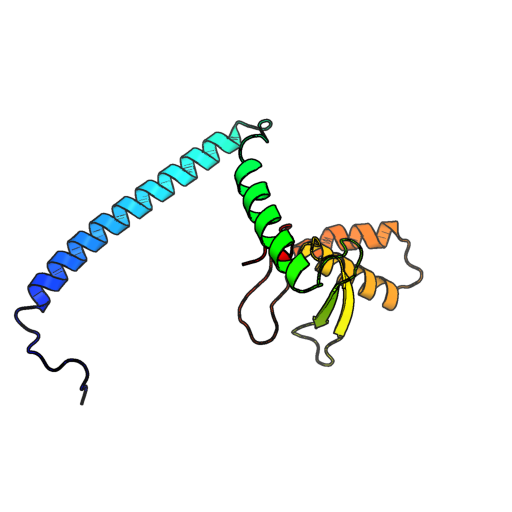 . GLN A 1 85 ? -0.789 -8.575 0.379 1.00 85.75 85 GLN A O 1
ATOM 671 N N . VAL A 1 86 ? -1.381 -8.478 2.542 1.00 88.31 86 VAL A N 1
ATOM 672 C CA . VAL A 1 86 ? -0.095 -7.967 3.041 1.00 88.31 86 VAL A CA 1
ATOM 673 C C . VAL A 1 86 ? 0.477 -8.946 4.056 1.00 88.31 86 VAL A C 1
ATOM 675 O O . VAL A 1 86 ? -0.233 -9.360 4.967 1.00 88.31 86 VAL A O 1
ATOM 678 N N . GLN A 1 87 ? 1.754 -9.303 3.922 1.00 87.88 87 GLN A N 1
ATOM 679 C CA . GLN A 1 87 ? 2.450 -10.216 4.831 1.00 87.88 87 GLN A CA 1
ATOM 680 C C . GLN A 1 87 ? 3.655 -9.523 5.466 1.00 87.88 87 GLN A C 1
ATOM 682 O O . GLN A 1 87 ? 4.415 -8.829 4.790 1.00 87.88 87 GLN A O 1
ATOM 687 N N . GLU A 1 88 ? 3.863 -9.738 6.764 1.00 85.56 88 GLU A N 1
ATOM 688 C CA . GLU A 1 88 ? 5.067 -9.255 7.444 1.00 85.56 88 GLU A CA 1
ATOM 689 C C . GLU A 1 88 ? 6.295 -10.091 7.049 1.00 85.56 88 GLU A C 1
ATOM 691 O O . GLU A 1 88 ? 6.350 -11.293 7.301 1.00 85.56 88 GLU A O 1
ATOM 696 N N . ARG A 1 89 ? 7.305 -9.440 6.452 1.00 74.94 89 ARG A N 1
ATOM 697 C CA . ARG A 1 89 ? 8.486 -10.096 5.856 1.00 74.94 89 ARG A CA 1
ATOM 698 C C . ARG A 1 89 ? 9.393 -10.825 6.858 1.00 74.94 89 ARG A C 1
ATOM 700 O O . ARG A 1 89 ? 10.093 -11.755 6.471 1.00 74.94 89 ARG A O 1
ATOM 707 N N . HIS A 1 90 ? 9.415 -10.401 8.122 1.00 68.31 90 HIS A N 1
ATOM 708 C CA . HIS A 1 90 ? 10.386 -10.870 9.123 1.00 68.31 90 HIS A CA 1
ATOM 709 C C . HIS A 1 90 ? 9.752 -11.515 10.363 1.00 68.31 90 HIS A C 1
ATOM 711 O O . HIS A 1 90 ? 10.398 -11.603 11.404 1.00 68.31 90 HIS A O 1
ATOM 717 N N . SER A 1 91 ? 8.501 -11.971 10.273 1.00 67.12 91 SER A N 1
ATOM 718 C CA . SER A 1 91 ? 7.885 -12.732 11.363 1.00 67.12 91 SER A CA 1
ATOM 719 C C . SER A 1 91 ? 8.134 -14.231 11.179 1.00 67.12 91 SER A C 1
ATOM 721 O O . SER A 1 91 ? 7.977 -14.761 10.080 1.00 67.12 91 SER A O 1
ATOM 723 N N . THR A 1 92 ? 8.490 -14.924 12.262 1.00 65.50 92 THR A N 1
ATOM 724 C CA . THR A 1 92 ? 8.615 -16.394 12.307 1.00 65.50 92 THR A CA 1
ATOM 725 C C . THR A 1 92 ? 7.276 -17.098 12.061 1.00 65.50 92 THR A C 1
ATOM 727 O O . THR A 1 92 ? 7.248 -18.238 11.607 1.00 65.50 92 THR A O 1
ATOM 730 N N . SER A 1 93 ? 6.171 -16.393 12.303 1.00 68.75 93 SER A N 1
ATOM 731 C CA . SER A 1 93 ? 4.809 -16.739 11.904 1.00 68.75 93 SER A CA 1
ATOM 732 C C . SER A 1 93 ? 4.215 -15.544 11.146 1.00 68.75 93 SER A C 1
ATOM 734 O O . SER A 1 93 ? 3.676 -14.613 11.755 1.00 68.75 93 SER A O 1
ATOM 736 N N . PRO A 1 94 ? 4.380 -15.477 9.816 1.00 73.69 94 PRO A N 1
ATOM 737 C CA . PRO A 1 94 ? 3.972 -14.305 9.062 1.00 73.69 94 PRO A CA 1
ATOM 738 C C . PRO A 1 94 ? 2.456 -14.121 9.116 1.00 73.69 94 PRO A C 1
ATOM 740 O O . PRO A 1 94 ? 1.691 -14.968 8.659 1.00 73.69 94 PRO A O 1
ATOM 743 N N . ILE A 1 95 ? 2.029 -12.995 9.688 1.00 77.19 95 ILE A N 1
ATOM 744 C CA . ILE A 1 95 ? 0.620 -12.614 9.744 1.00 77.19 95 ILE A CA 1
ATOM 745 C C . ILE A 1 95 ? 0.246 -12.037 8.383 1.00 77.19 95 ILE A C 1
ATOM 747 O O . ILE A 1 95 ? 0.891 -11.104 7.899 1.00 77.19 95 ILE A O 1
ATOM 751 N N . CYS A 1 96 ? -0.798 -12.602 7.780 1.00 83.75 96 CYS A N 1
ATOM 752 C CA . CYS A 1 96 ? -1.382 -12.097 6.548 1.00 83.75 96 CYS A CA 1
ATOM 753 C C . CYS A 1 96 ? -2.586 -11.211 6.869 1.00 83.75 96 CYS A C 1
ATOM 755 O O . CYS A 1 96 ? -3.525 -11.638 7.541 1.00 83.75 96 CYS A O 1
ATOM 757 N N . PHE A 1 97 ? -2.580 -9.993 6.343 1.00 83.19 97 PHE A N 1
ATOM 758 C CA . PHE A 1 97 ? -3.682 -9.047 6.433 1.00 83.19 97 PHE A CA 1
ATOM 759 C C . PHE A 1 97 ? -4.420 -9.027 5.102 1.00 83.19 97 PHE A C 1
ATOM 761 O O . PHE A 1 97 ? -3.838 -8.665 4.083 1.00 83.19 97 PHE A O 1
ATOM 768 N N . ASN A 1 98 ? -5.695 -9.407 5.119 1.00 84.88 98 ASN A N 1
ATOM 769 C CA . ASN A 1 98 ? -6.569 -9.332 3.954 1.00 84.88 98 ASN A CA 1
ATOM 770 C C . ASN A 1 98 ? -7.388 -8.047 4.054 1.00 84.88 98 ASN A C 1
ATOM 772 O O . ASN A 1 98 ? -8.342 -7.967 4.828 1.00 84.88 98 ASN A O 1
ATOM 776 N N . LEU A 1 99 ? -6.978 -7.026 3.308 1.00 82.94 99 LEU A N 1
ATOM 777 C CA . LEU A 1 99 ? -7.587 -5.705 3.342 1.00 82.94 99 LEU A CA 1
ATOM 778 C C . LEU A 1 99 ? -8.488 -5.504 2.129 1.00 82.94 99 LEU A C 1
ATOM 780 O O . LEU A 1 99 ? -8.090 -5.748 0.995 1.00 82.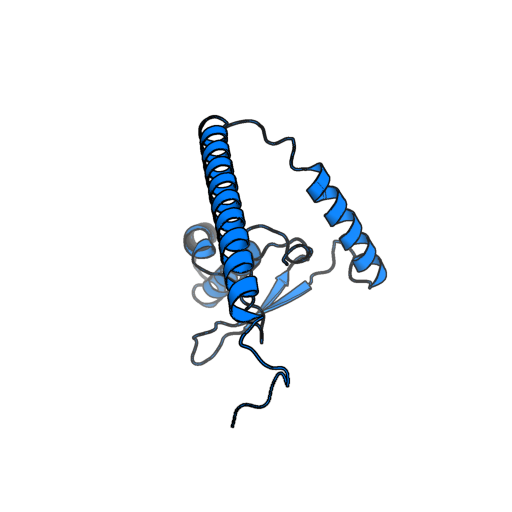94 99 LEU A O 1
ATOM 784 N N . SER A 1 100 ? -9.691 -5.001 2.381 1.00 82.56 100 SER A N 1
ATOM 785 C CA . SER A 1 100 ? -10.567 -4.449 1.351 1.00 82.56 100 SER A CA 1
ATOM 786 C C . SER A 1 100 ? -10.155 -2.995 1.109 1.00 82.56 100 SER A C 1
ATOM 788 O O . SER A 1 100 ? -10.363 -2.146 1.975 1.00 82.56 100 SER A O 1
ATOM 790 N N . SER A 1 101 ? -9.544 -2.708 -0.038 1.00 79.19 101 SER A N 1
ATOM 791 C CA . SER A 1 101 ? -8.998 -1.392 -0.392 1.00 79.19 101 SER A CA 1
ATOM 792 C C . SER A 1 101 ? -9.565 -0.878 -1.718 1.00 79.19 101 SER A C 1
ATOM 794 O O . SER A 1 101 ? -10.228 -1.611 -2.445 1.00 79.19 101 SER A O 1
ATOM 796 N N . SER A 1 102 ? -9.337 0.393 -2.038 1.00 78.31 102 SER A N 1
ATOM 797 C CA . SER A 1 102 ? -9.716 0.962 -3.334 1.00 78.31 102 SER A CA 1
ATOM 798 C C . SER A 1 102 ? -8.545 0.862 -4.312 1.00 78.31 102 SER A C 1
ATOM 800 O O . SER A 1 102 ? -7.392 0.976 -3.904 1.00 78.31 102 SER A O 1
ATOM 802 N N . LEU A 1 103 ? -8.817 0.736 -5.616 1.00 69.25 103 LEU A N 1
ATOM 803 C CA . LEU A 1 103 ? -7.782 0.865 -6.661 1.00 69.25 103 LEU A CA 1
ATOM 804 C C . LEU A 1 103 ? -7.055 2.218 -6.606 1.00 69.25 103 LEU A C 1
ATOM 806 O O . LEU A 1 103 ? -5.916 2.340 -7.061 1.00 69.25 103 LEU A O 1
ATOM 810 N N . TYR A 1 104 ? -7.720 3.225 -6.040 1.00 77.25 104 TYR A N 1
ATOM 811 C CA . TYR A 1 104 ? -7.184 4.566 -5.861 1.00 77.25 104 TYR A CA 1
ATOM 812 C C . TYR A 1 104 ? -6.419 4.746 -4.544 1.00 77.25 104 TYR A C 1
ATOM 814 O O . TYR A 1 104 ? -5.809 5.794 -4.341 1.00 77.25 104 TYR A O 1
ATOM 822 N N . SER A 1 105 ? -6.439 3.754 -3.647 1.00 82.75 105 SER A N 1
ATOM 823 C CA . SER A 1 105 ? -5.653 3.796 -2.416 1.00 82.75 105 SER A CA 1
ATOM 824 C C . SER A 1 105 ? -4.166 3.783 -2.744 1.00 82.75 105 SER A C 1
ATOM 826 O O . SER A 1 105 ? -3.724 3.126 -3.688 1.00 82.75 105 SER A O 1
ATOM 828 N N . SER A 1 106 ? -3.392 4.524 -1.961 1.00 87.12 106 SER A N 1
ATOM 829 C CA . SER A 1 106 ? -1.943 4.554 -2.101 1.00 87.12 106 SER A CA 1
ATOM 830 C C . SER A 1 106 ? -1.268 3.492 -1.223 1.00 87.12 106 SER A C 1
ATOM 832 O O . SER A 1 106 ? -1.867 3.028 -0.244 1.00 87.12 106 SER A O 1
ATOM 834 N N . PRO A 1 107 ? -0.008 3.111 -1.508 1.00 87.44 107 PRO A N 1
ATOM 835 C CA . PRO A 1 107 ? 0.754 2.206 -0.651 1.00 87.44 107 PRO A CA 1
ATOM 836 C C . PRO A 1 107 ? 0.774 2.641 0.819 1.00 87.44 107 PRO A C 1
ATOM 838 O O . PRO A 1 107 ? 0.646 1.804 1.712 1.00 87.44 107 PRO A O 1
ATOM 841 N N . ILE A 1 108 ? 0.870 3.949 1.090 1.00 89.44 108 ILE A N 1
ATOM 842 C CA . ILE A 1 108 ? 0.885 4.461 2.466 1.00 89.44 108 ILE A CA 1
ATOM 843 C C . ILE A 1 108 ? -0.470 4.311 3.175 1.00 89.44 108 ILE A C 1
ATOM 845 O O . ILE A 1 108 ? -0.503 4.100 4.389 1.00 89.44 108 ILE A O 1
ATOM 849 N N . ASP A 1 109 ? -1.583 4.359 2.437 1.00 89.69 109 ASP A N 1
ATOM 850 C CA . ASP A 1 109 ? -2.922 4.136 2.997 1.00 89.69 109 ASP A CA 1
ATOM 851 C C . ASP A 1 109 ? -3.119 2.665 3.373 1.00 89.69 109 ASP A C 1
ATOM 853 O O . ASP A 1 109 ? -3.682 2.346 4.421 1.00 89.69 109 ASP A O 1
ATOM 857 N N . ILE A 1 110 ? -2.599 1.753 2.551 1.00 89.69 110 ILE A N 1
ATOM 858 C CA . ILE A 1 110 ? -2.618 0.317 2.842 1.00 89.69 110 ILE A CA 1
ATOM 859 C C . ILE A 1 110 ? -1.797 0.026 4.099 1.00 89.69 110 ILE A C 1
ATOM 861 O O . ILE A 1 110 ? -2.284 -0.657 4.998 1.00 89.69 110 ILE A O 1
ATOM 865 N N . VAL A 1 111 ? -0.590 0.590 4.209 1.00 90.81 111 VAL A N 1
ATOM 866 C CA . VAL A 1 111 ? 0.246 0.473 5.416 1.00 90.81 111 VAL A CA 1
ATOM 867 C C . VAL A 1 111 ? -0.494 0.997 6.649 1.00 90.81 111 VAL A C 1
ATOM 869 O O . VAL A 1 111 ? -0.504 0.335 7.687 1.00 90.81 111 VAL A O 1
ATOM 872 N N . ALA A 1 112 ? -1.156 2.152 6.545 1.00 90.81 112 ALA A N 1
ATOM 873 C CA . ALA A 1 112 ? -1.951 2.700 7.640 1.00 90.81 112 ALA A CA 1
ATOM 874 C C . ALA A 1 112 ? -3.062 1.730 8.085 1.00 90.81 112 ALA A C 1
ATOM 876 O O . ALA A 1 112 ? -3.234 1.506 9.285 1.00 90.81 112 ALA A O 1
ATOM 877 N N . ASN A 1 113 ? -3.756 1.096 7.137 1.00 90.81 113 ASN A N 1
ATOM 878 C CA . ASN A 1 113 ? -4.795 0.103 7.420 1.00 90.81 113 ASN A CA 1
ATOM 879 C C . ASN A 1 113 ? -4.242 -1.176 8.064 1.00 90.81 113 ASN A C 1
ATOM 881 O O . ASN A 1 113 ? -4.881 -1.728 8.962 1.00 90.81 113 ASN A O 1
ATOM 885 N N . VAL A 1 114 ? -3.051 -1.632 7.663 1.00 90.81 114 VAL A N 1
ATOM 886 C CA . VAL A 1 114 ? -2.366 -2.760 8.319 1.00 90.81 114 VAL A CA 1
ATOM 887 C C . VAL A 1 114 ? -2.054 -2.418 9.775 1.00 90.81 114 VAL A C 1
ATOM 889 O O . VAL A 1 114 ? -2.392 -3.193 10.671 1.00 90.81 114 VAL A O 1
ATOM 892 N N . ILE A 1 115 ? -1.474 -1.241 10.034 1.00 90.56 115 ILE A N 1
ATOM 893 C CA . ILE A 1 115 ? -1.151 -0.793 11.396 1.00 90.56 115 ILE A CA 1
ATOM 894 C C . ILE A 1 115 ? -2.427 -0.701 12.241 1.00 90.56 115 ILE A C 1
ATOM 896 O O . ILE A 1 115 ? -2.462 -1.229 13.351 1.00 90.56 115 ILE A O 1
ATOM 900 N N . LEU A 1 116 ? -3.495 -0.095 11.712 1.00 90.31 116 LEU A N 1
ATOM 901 C CA . LEU A 1 116 ? -4.793 -0.016 12.390 1.00 90.31 116 LEU A CA 1
ATOM 902 C C . LEU A 1 116 ? -5.358 -1.396 12.728 1.00 90.31 116 LEU A C 1
ATOM 904 O O . LEU A 1 116 ? -5.822 -1.613 13.850 1.00 90.31 116 LEU A O 1
ATOM 908 N N . SER A 1 117 ? -5.296 -2.330 11.780 1.00 88.44 117 SER A N 1
ATOM 909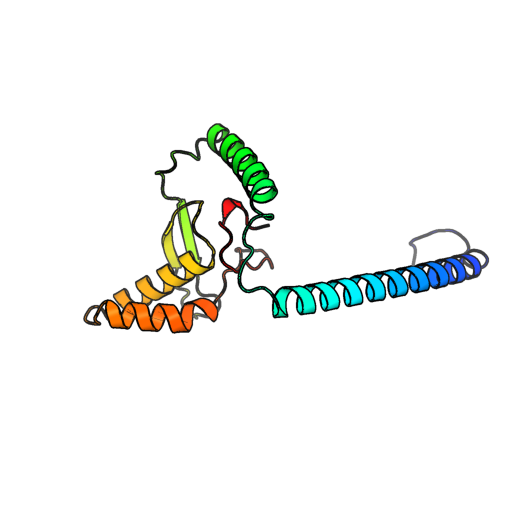 C CA . SER A 1 117 ? -5.777 -3.701 11.972 1.00 88.44 117 SER A CA 1
ATOM 910 C C . SER A 1 117 ? -4.974 -4.413 13.060 1.00 88.44 117 SER A C 1
ATOM 912 O O . SER A 1 117 ? -5.551 -5.036 13.950 1.00 88.44 117 SER A O 1
ATOM 914 N N . LYS A 1 118 ? -3.645 -4.250 13.052 1.00 88.62 118 LYS A N 1
ATOM 915 C CA . LYS A 1 118 ? -2.749 -4.828 14.058 1.00 88.62 118 LYS A CA 1
ATOM 916 C C . LYS A 1 118 ? -3.003 -4.251 15.452 1.00 88.62 118 LYS A C 1
ATOM 918 O O . LYS A 1 118 ? -3.130 -5.017 16.400 1.00 88.62 118 LYS A O 1
ATOM 923 N N . LEU A 1 119 ? -3.141 -2.928 15.572 1.00 89.19 119 LEU A N 1
ATOM 924 C CA . LEU A 1 119 ? -3.450 -2.254 16.841 1.00 89.19 119 LEU A CA 1
ATOM 925 C C . LEU A 1 119 ? -4.828 -2.637 17.385 1.00 89.19 119 LEU A C 1
ATOM 927 O O . LEU A 1 119 ? -4.993 -2.763 18.594 1.00 89.19 119 LEU A O 1
ATOM 931 N N . SER A 1 120 ? -5.815 -2.822 16.508 1.00 87.31 120 SER A N 1
ATOM 932 C CA . SER A 1 120 ? -7.167 -3.223 16.914 1.00 87.31 120 SER A CA 1
ATOM 933 C C . SER A 1 120 ? -7.204 -4.667 17.414 1.00 87.31 120 SER A C 1
ATOM 935 O O . SER A 1 120 ? -7.940 -4.962 18.351 1.00 87.31 120 SER A O 1
ATOM 937 N N . ALA A 1 121 ? -6.391 -5.549 16.823 1.00 85.75 121 ALA A N 1
ATOM 938 C CA . ALA A 1 121 ? -6.263 -6.937 17.253 1.00 85.75 121 ALA A CA 1
ATOM 939 C C . ALA A 1 121 ? -5.476 -7.080 18.566 1.00 85.75 121 ALA A C 1
ATOM 941 O O . ALA A 1 121 ? -5.843 -7.898 19.405 1.00 85.75 121 ALA A O 1
ATOM 942 N N . SER A 1 122 ? -4.409 -6.296 18.760 1.00 86.38 122 SER A N 1
ATOM 943 C CA . SER A 1 122 ? -3.587 -6.380 19.973 1.00 86.38 122 SER A CA 1
ATOM 944 C C . SER A 1 122 ? -4.166 -5.606 21.158 1.00 86.38 122 SER A C 1
ATOM 946 O O . SER A 1 122 ? -4.073 -6.081 22.284 1.00 86.38 122 SER A O 1
ATOM 948 N N . ASN A 1 123 ? -4.775 -4.438 20.918 1.00 88.94 123 ASN A N 1
ATOM 949 C CA . ASN A 1 123 ? -5.255 -3.515 21.951 1.00 88.94 123 ASN A CA 1
ATOM 950 C C . ASN A 1 123 ? -6.679 -3.001 21.632 1.00 88.94 123 ASN A C 1
ATOM 952 O O . ASN A 1 123 ? -6.871 -1.834 21.250 1.00 88.94 123 ASN A O 1
ATOM 956 N N . PRO A 1 124 ? -7.717 -3.841 21.807 1.00 85.62 124 PRO A N 1
ATOM 957 C CA . PRO A 1 124 ? -9.091 -3.506 21.429 1.00 85.62 124 PRO A CA 1
ATOM 958 C C . PRO A 1 124 ? -9.708 -2.368 22.260 1.00 85.62 124 PRO A C 1
ATOM 960 O O . PRO A 1 124 ? -10.598 -1.679 21.766 1.00 85.62 124 PRO A O 1
ATOM 963 N N . THR A 1 125 ? -9.212 -2.117 23.475 1.00 88.75 125 THR A N 1
ATOM 964 C CA . THR A 1 125 ? -9.700 -1.063 24.387 1.00 88.75 125 THR A CA 1
ATOM 965 C C . THR A 1 125 ? -9.087 0.317 24.140 1.00 88.75 125 THR A C 1
ATOM 967 O O . THR A 1 125 ? -9.561 1.301 24.700 1.00 88.75 125 THR A O 1
ATOM 970 N N . MET A 1 126 ? -8.044 0.408 23.311 1.00 88.56 126 MET A N 1
ATOM 971 C CA . MET A 1 126 ? -7.345 1.667 23.043 1.00 88.56 126 MET A CA 1
ATOM 972 C C . MET A 1 126 ? -8.239 2.663 22.293 1.00 88.56 126 MET A C 1
ATOM 974 O O . MET A 1 126 ? -8.929 2.288 21.340 1.00 88.56 126 MET A O 1
ATOM 978 N N . ALA A 1 127 ? -8.196 3.937 22.688 1.00 90.31 127 ALA A N 1
ATOM 979 C CA . ALA A 1 127 ? -9.008 4.979 22.070 1.00 90.31 127 ALA A CA 1
ATOM 980 C C . ALA A 1 127 ? -8.634 5.182 20.590 1.00 90.31 127 ALA A C 1
ATOM 982 O O . ALA A 1 127 ? -7.468 5.089 20.194 1.00 90.31 127 ALA A O 1
ATOM 983 N N . ASN A 1 128 ? -9.625 5.499 19.751 1.00 88.25 128 ASN A N 1
ATOM 984 C CA . ASN A 1 128 ? -9.402 5.669 18.312 1.00 88.25 128 ASN A CA 1
ATOM 985 C C . ASN A 1 128 ? -8.423 6.818 18.000 1.00 88.25 128 ASN A C 1
ATOM 987 O O . ASN A 1 128 ? -7.603 6.722 17.091 1.00 88.25 128 ASN A O 1
ATOM 991 N N . GLU A 1 129 ? -8.448 7.890 18.791 1.00 89.75 129 GLU A N 1
ATOM 992 C CA . GLU A 1 129 ? -7.517 9.012 18.634 1.00 89.75 129 GLU A CA 1
ATOM 993 C C . GLU A 1 129 ? -6.059 8.602 18.870 1.00 89.75 129 GLU A C 1
ATOM 995 O O . GLU A 1 129 ? -5.166 9.013 18.127 1.00 89.75 129 GLU A O 1
ATOM 1000 N N . GLU A 1 130 ? -5.813 7.748 19.865 1.00 89.88 130 GLU A N 1
ATOM 1001 C CA . GLU A 1 130 ? -4.484 7.206 20.155 1.00 89.88 130 GLU A CA 1
ATOM 1002 C C . GLU A 1 130 ? -4.014 6.271 19.038 1.00 89.88 130 GLU A C 1
ATOM 1004 O O . GLU A 1 130 ? -2.878 6.392 18.575 1.00 89.88 130 GLU A O 1
ATOM 1009 N N . ARG A 1 131 ? -4.909 5.418 18.511 1.00 89.69 131 ARG A N 1
ATOM 1010 C CA . ARG A 1 131 ? -4.632 4.588 17.321 1.00 89.69 131 ARG A CA 1
ATOM 1011 C C . ARG A 1 131 ? -4.180 5.443 16.145 1.00 89.69 131 ARG A C 1
ATOM 1013 O O . ARG A 1 131 ? -3.157 5.153 15.529 1.00 89.69 131 ARG A O 1
ATOM 1020 N N . MET A 1 132 ? -4.900 6.525 15.862 1.00 90.25 132 MET A N 1
ATOM 1021 C CA . MET A 1 132 ? -4.581 7.412 14.744 1.00 90.25 132 MET A CA 1
ATOM 1022 C C . MET A 1 132 ? -3.276 8.189 14.954 1.00 90.25 132 MET A C 1
ATOM 1024 O O . MET A 1 132 ? -2.566 8.439 13.977 1.00 90.25 132 MET A O 1
ATOM 1028 N N . LYS A 1 133 ? -2.918 8.543 16.198 1.00 92.38 133 LYS A N 1
ATOM 1029 C CA . LYS A 1 133 ? -1.602 9.131 16.513 1.00 92.38 133 LYS A CA 1
ATOM 1030 C C . LYS A 1 133 ? -0.469 8.161 16.179 1.00 92.38 133 LYS A C 1
ATOM 1032 O O . LYS A 1 133 ? 0.446 8.540 15.452 1.00 92.38 133 LYS A O 1
ATOM 1037 N N . ILE A 1 134 ? -0.579 6.906 16.615 1.00 90.75 134 ILE A N 1
ATOM 1038 C CA . ILE A 1 134 ? 0.416 5.863 16.322 1.00 90.75 134 ILE A CA 1
ATOM 1039 C C . ILE A 1 134 ? 0.512 5.632 14.809 1.00 90.75 134 ILE A C 1
ATOM 1041 O O . ILE A 1 134 ? 1.599 5.623 14.241 1.00 90.75 134 ILE A O 1
ATOM 1045 N N . VAL A 1 135 ? -0.617 5.521 14.110 1.00 91.88 135 VAL A N 1
ATOM 1046 C CA . VAL A 1 135 ? -0.616 5.345 12.649 1.00 91.88 135 VAL A CA 1
ATOM 1047 C C . VAL A 1 135 ? 0.112 6.489 11.948 1.00 91.88 135 VAL A C 1
ATOM 1049 O O . VAL A 1 135 ? 0.918 6.233 11.058 1.00 91.88 135 VAL A O 1
ATOM 1052 N N . LYS A 1 136 ? -0.119 7.746 12.350 1.00 90.00 136 LYS A N 1
ATOM 1053 C CA . LYS A 1 136 ? 0.590 8.902 11.778 1.00 90.00 136 LYS A CA 1
ATOM 1054 C C . LYS A 1 136 ? 2.100 8.829 12.001 1.00 90.00 136 LYS A C 1
ATOM 1056 O O . LYS A 1 136 ? 2.839 9.179 11.086 1.00 90.00 136 LYS A O 1
ATOM 1061 N N . GLU A 1 137 ? 2.539 8.373 13.170 1.00 91.69 137 GLU A N 1
ATOM 1062 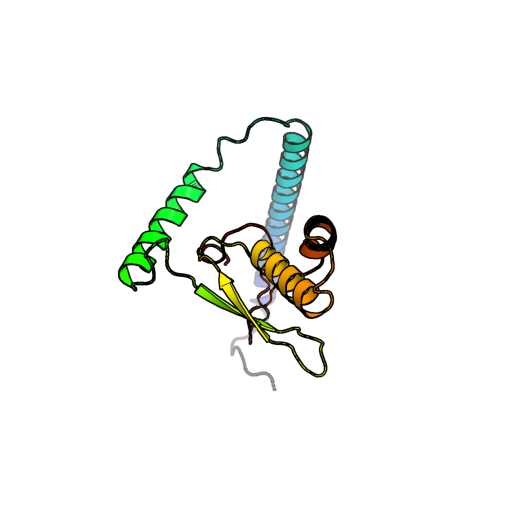C CA . GLU A 1 137 ? 3.960 8.261 13.508 1.00 91.69 137 GLU A CA 1
ATOM 1063 C C . GLU A 1 137 ? 4.666 7.137 12.731 1.00 91.69 137 GLU A C 1
ATOM 1065 O O . GLU A 1 137 ? 5.801 7.300 12.280 1.00 91.69 137 GLU A O 1
ATOM 1070 N N . TYR A 1 138 ? 3.998 5.994 12.569 1.00 88.19 138 TYR A N 1
ATOM 1071 C CA . TYR A 1 138 ? 4.631 4.779 12.059 1.00 88.19 138 TYR A CA 1
ATOM 1072 C C . TYR A 1 138 ? 4.409 4.534 10.565 1.00 88.19 138 TYR A C 1
ATOM 1074 O O . TYR A 1 138 ? 5.244 3.877 9.948 1.00 88.19 138 TYR A O 1
ATOM 1082 N N . LYS A 1 139 ? 3.349 5.068 9.940 1.00 88.62 139 LYS A N 1
ATOM 1083 C CA . LYS A 1 139 ? 3.024 4.766 8.530 1.00 88.62 139 LYS A CA 1
ATOM 1084 C C . LYS A 1 139 ? 4.125 5.133 7.530 1.00 88.62 139 LYS A C 1
ATOM 1086 O O . LYS A 1 139 ? 4.208 4.515 6.480 1.00 88.62 139 LYS A O 1
ATOM 1091 N N . THR A 1 140 ? 4.969 6.117 7.843 1.00 86.75 140 THR A N 1
ATOM 1092 C CA . THR A 1 140 ? 6.090 6.548 6.988 1.00 86.75 140 THR A CA 1
ATOM 1093 C C . THR A 1 140 ? 7.347 5.695 7.162 1.00 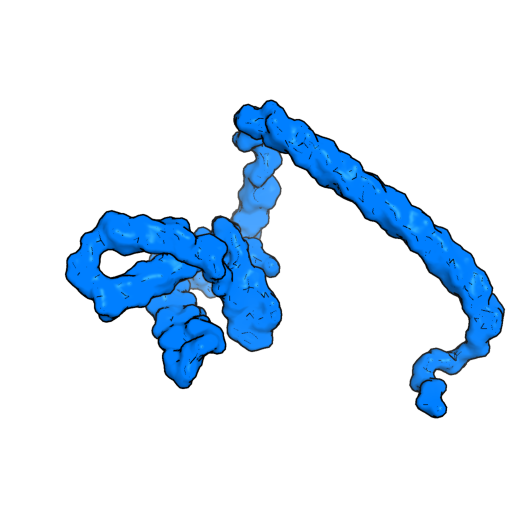86.75 140 THR A C 1
ATOM 1095 O O . THR A 1 140 ? 8.269 5.807 6.359 1.00 86.75 140 THR A O 1
ATOM 1098 N N . ARG A 1 141 ? 7.402 4.845 8.197 1.00 89.25 141 ARG A N 1
ATOM 1099 C CA . ARG A 1 141 ? 8.550 3.970 8.491 1.00 89.25 141 ARG A CA 1
ATOM 1100 C C . ARG A 1 141 ? 8.476 2.624 7.769 1.00 89.25 141 ARG A C 1
ATOM 1102 O O . ARG A 1 141 ? 9.467 1.901 7.741 1.00 89.25 141 ARG A O 1
ATOM 1109 N N . TYR A 1 142 ? 7.319 2.289 7.205 1.00 88.62 142 TYR A N 1
ATOM 1110 C CA . TYR A 1 142 ? 7.078 1.035 6.498 1.00 88.62 142 TYR A CA 1
ATOM 1111 C C . TYR A 1 142 ? 6.797 1.289 5.017 1.00 88.62 142 TYR A C 1
ATOM 1113 O O . TYR A 1 142 ? 6.348 2.364 4.622 1.00 88.62 142 TYR A O 1
ATOM 1121 N N . TRP A 1 143 ? 7.041 0.270 4.202 1.00 89.19 143 TRP A N 1
ATOM 1122 C CA . TRP A 1 143 ? 6.740 0.254 2.775 1.00 89.19 143 TRP A CA 1
ATOM 1123 C C . TRP A 1 143 ? 6.224 -1.122 2.370 1.00 89.19 143 TRP A C 1
ATOM 1125 O O . TRP A 1 143 ? 6.360 -2.095 3.118 1.00 89.19 143 TRP A O 1
ATOM 1135 N N . LEU A 1 144 ? 5.638 -1.201 1.179 1.00 88.38 144 LEU A N 1
ATOM 1136 C CA . LEU A 1 144 ? 5.175 -2.461 0.613 1.00 88.38 144 LEU A CA 1
ATOM 1137 C C . LEU A 1 144 ? 6.190 -2.981 -0.401 1.00 88.38 144 LEU A C 1
ATOM 1139 O O . LEU A 1 144 ? 6.891 -2.214 -1.060 1.00 88.38 144 LEU A O 1
ATOM 1143 N N . GLN A 1 145 ? 6.260 -4.298 -0.527 1.00 88.69 145 GLN A N 1
ATOM 1144 C CA . GLN A 1 145 ? 7.038 -4.979 -1.552 1.00 88.69 145 GLN A CA 1
ATOM 1145 C C . GLN A 1 145 ? 6.132 -5.998 -2.233 1.00 88.69 145 GLN A C 1
ATOM 1147 O O . GLN A 1 145 ? 5.398 -6.715 -1.549 1.00 88.69 145 GLN A O 1
ATOM 1152 N N . ALA A 1 146 ? 6.181 -6.056 -3.561 1.00 86.00 146 ALA A N 1
ATOM 1153 C CA . ALA A 1 146 ? 5.434 -7.052 -4.315 1.00 86.00 146 ALA A CA 1
ATOM 1154 C C . ALA A 1 146 ? 5.982 -8.464 -4.036 1.00 86.00 146 ALA A C 1
ATOM 1156 O O . ALA A 1 146 ? 7.195 -8.682 -3.976 1.00 86.00 146 ALA A O 1
ATOM 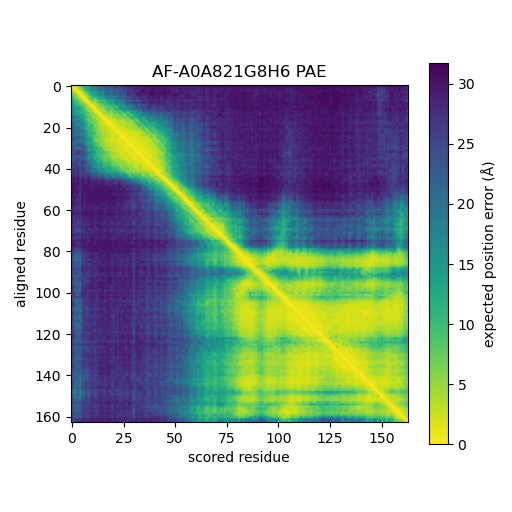1157 N N . PHE A 1 147 ? 5.092 -9.441 -3.851 1.00 83.12 147 PHE A N 1
ATOM 1158 C CA . PHE A 1 147 ? 5.505 -10.827 -3.626 1.00 83.12 147 PHE A CA 1
ATOM 1159 C C . PHE A 1 147 ? 6.250 -11.385 -4.833 1.00 83.12 147 PHE A C 1
ATOM 1161 O O . PHE A 1 147 ? 5.798 -11.250 -5.964 1.00 83.12 147 PHE A O 1
ATOM 1168 N N . GLY A 1 148 ? 7.378 -12.051 -4.581 1.00 81.00 148 GLY A N 1
ATOM 1169 C CA . GLY A 1 148 ? 8.183 -12.666 -5.639 1.00 81.00 148 GLY A CA 1
ATOM 1170 C C . GLY A 1 148 ? 8.960 -11.671 -6.507 1.00 81.00 148 GLY A C 1
ATOM 1171 O O . GLY A 1 148 ? 9.605 -12.096 -7.461 1.00 81.00 148 GLY A O 1
ATOM 1172 N N . CYS A 1 149 ? 8.943 -10.376 -6.175 1.00 80.94 149 CYS A N 1
ATOM 1173 C CA . CYS A 1 149 ? 9.657 -9.332 -6.907 1.00 80.94 149 CYS A CA 1
ATOM 1174 C C . CYS A 1 149 ? 10.504 -8.471 -5.959 1.00 80.94 149 CYS A C 1
ATOM 1176 O O . CYS A 1 149 ? 10.220 -8.343 -4.767 1.00 80.94 149 CYS A O 1
ATOM 1178 N N . GLU A 1 150 ? 11.554 -7.841 -6.486 1.00 81.69 150 GLU A N 1
ATOM 1179 C CA . GLU A 1 150 ? 12.345 -6.847 -5.738 1.00 81.69 150 GLU A CA 1
ATOM 1180 C C . GLU A 1 150 ? 11.710 -5.447 -5.748 1.00 81.69 150 GLU A C 1
ATOM 1182 O O . GLU A 1 150 ? 12.214 -4.522 -5.109 1.00 81.69 150 GLU A O 1
ATOM 1187 N N . GLU A 1 151 ? 10.579 -5.304 -6.440 1.00 83.62 151 GLU A N 1
ATOM 1188 C CA . GLU A 1 151 ? 9.839 -4.059 -6.588 1.00 83.62 151 GLU A CA 1
ATOM 1189 C C . GLU A 1 151 ? 9.256 -3.586 -5.252 1.00 83.62 151 GLU A C 1
ATOM 1191 O O . GLU A 1 151 ? 8.556 -4.319 -4.542 1.00 83.62 151 GLU A O 1
ATOM 1196 N N . ARG A 1 152 ? 9.549 -2.329 -4.912 1.00 86.31 152 ARG A N 1
ATOM 1197 C CA . ARG A 1 152 ? 9.094 -1.678 -3.685 1.00 86.31 152 ARG A CA 1
ATOM 1198 C C . ARG A 1 152 ? 8.130 -0.553 -4.030 1.00 86.31 152 ARG A C 1
ATOM 1200 O O . ARG A 1 152 ? 8.449 0.321 -4.830 1.00 86.31 152 ARG A O 1
ATOM 1207 N N . LEU A 1 153 ? 6.986 -0.547 -3.360 1.00 83.88 153 LEU A N 1
ATOM 1208 C CA . LEU A 1 153 ? 5.927 0.434 -3.549 1.00 83.88 153 LEU A CA 1
ATOM 1209 C C . LEU A 1 153 ? 5.990 1.477 -2.428 1.00 83.88 153 LEU A C 1
ATOM 1211 O O . LEU A 1 153 ? 5.907 1.141 -1.241 1.00 83.88 153 LEU A O 1
ATOM 1215 N N . PHE A 1 154 ? 6.108 2.749 -2.812 1.00 81.25 154 PHE A N 1
ATOM 1216 C CA . PHE A 1 154 ? 6.231 3.880 -1.893 1.00 81.25 154 PHE A CA 1
ATOM 1217 C C . PHE A 1 154 ? 5.283 5.027 -2.251 1.00 81.25 154 PHE A C 1
ATOM 1219 O O . PHE A 1 154 ? 4.909 5.226 -3.406 1.00 81.25 154 PHE A O 1
ATOM 1226 N N . GLY A 1 155 ? 4.989 5.856 -1.249 1.00 79.19 155 GLY A N 1
ATOM 1227 C CA . GLY A 1 155 ? 4.370 7.164 -1.442 1.00 79.19 155 GLY A CA 1
ATOM 1228 C C . GLY A 1 155 ? 2.844 7.155 -1.493 1.00 79.19 155 GLY A C 1
ATOM 1229 O O . GLY A 1 155 ? 2.179 6.221 -1.049 1.00 79.19 155 GLY A O 1
ATOM 1230 N N . THR A 1 156 ? 2.308 8.267 -1.995 1.00 79.75 156 THR A N 1
ATOM 1231 C CA . THR A 1 156 ? 0.876 8.606 -2.025 1.00 79.75 156 THR A CA 1
ATOM 1232 C C . THR A 1 156 ? 0.233 8.365 -3.388 1.00 79.75 156 THR A C 1
ATOM 1234 O O . THR A 1 156 ? -0.946 8.661 -3.575 1.00 79.75 156 THR A O 1
ATOM 1237 N N . LYS A 1 157 ? 0.994 7.845 -4.359 1.00 80.06 157 LYS A N 1
ATOM 1238 C CA . LYS A 1 157 ? 0.446 7.526 -5.675 1.00 80.06 157 LYS A CA 1
ATOM 1239 C C . LYS A 1 157 ? -0.505 6.332 -5.553 1.00 80.06 157 LYS A C 1
ATOM 1241 O O . LYS A 1 157 ? -0.153 5.361 -4.885 1.00 80.06 157 LYS A O 1
ATOM 1246 N N . PRO A 1 158 ? -1.684 6.388 -6.185 1.00 77.50 158 PRO A N 1
ATOM 1247 C CA . PRO A 1 158 ? -2.584 5.250 -6.292 1.00 77.50 158 PRO A CA 1
ATOM 1248 C C . PRO A 1 158 ? -1.882 3.978 -6.785 1.00 77.50 158 PRO A C 1
ATOM 1250 O O . PRO A 1 158 ? -1.029 4.048 -7.673 1.00 77.50 158 PRO A O 1
ATOM 1253 N N . LEU A 1 159 ? -2.282 2.810 -6.274 1.00 72.75 159 LEU A N 1
ATOM 1254 C CA . LEU A 1 159 ? -1.756 1.509 -6.722 1.00 72.75 159 LEU A CA 1
ATOM 1255 C C . LEU A 1 159 ? -1.859 1.328 -8.240 1.00 72.75 159 LEU A C 1
ATOM 1257 O O . LEU A 1 159 ? -0.906 0.908 -8.881 1.00 72.75 159 LEU A O 1
ATOM 1261 N N . ILE A 1 160 ? -2.987 1.736 -8.823 1.00 69.81 160 ILE A N 1
ATOM 1262 C CA . ILE A 1 160 ? -3.239 1.736 -10.274 1.00 69.81 160 ILE A CA 1
ATOM 1263 C C . ILE A 1 160 ? -2.206 2.541 -11.093 1.00 69.81 160 ILE A C 1
ATOM 1265 O O . ILE A 1 160 ? -2.087 2.353 -12.300 1.00 69.81 160 ILE A O 1
ATOM 1269 N N . GLN A 1 161 ? -1.476 3.456 -10.453 1.00 64.94 161 GL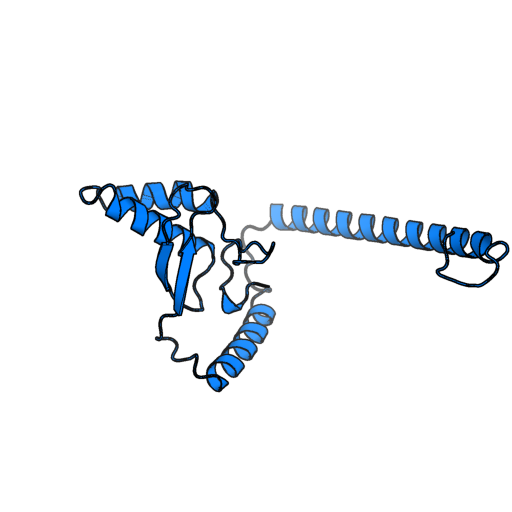N A N 1
ATOM 1270 C CA . GLN A 1 161 ? -0.449 4.299 -11.073 1.00 64.94 161 GLN A CA 1
ATOM 1271 C C . GLN A 1 161 ? 0.971 3.968 -10.609 1.00 64.94 161 GLN A C 1
ATOM 1273 O O . GLN A 1 161 ? 1.913 4.657 -11.008 1.00 64.94 161 GLN A O 1
ATOM 1278 N N . SER A 1 162 ? 1.129 2.972 -9.740 1.00 55.16 162 SER A N 1
ATOM 1279 C CA . SER A 1 162 ? 2.444 2.548 -9.271 1.00 55.16 162 SER A CA 1
ATOM 1280 C C . SER A 1 162 ? 3.106 1.742 -10.392 1.00 55.16 162 SER A C 1
ATOM 1282 O O . SER A 1 162 ? 2.483 0.836 -10.941 1.00 55.16 162 SER A O 1
ATOM 1284 N N . ARG A 1 163 ? 4.301 2.168 -10.810 1.00 45.69 163 ARG A N 1
ATOM 1285 C CA . ARG A 1 163 ? 5.120 1.542 -11.854 1.00 45.69 163 ARG A CA 1
ATOM 1286 C C . ARG A 1 163 ? 6.337 0.895 -11.229 1.00 45.69 163 ARG A C 1
ATOM 1288 O O . ARG A 1 163 ? 6.882 1.541 -10.302 1.00 45.69 163 ARG A O 1
#

Foldseek 3Di:
DDDDDPDDCDVVVVVVVVVVVVVVVVVVVVVVVVVVVVVVVVVVVVPDPDDPDDPPPVVVVVVVVLVVVCVVVVVDPQPAWDWDWAWDPPDPDIDIDTDRHGLQFAQLNVLLVVQLVVCCVVPVPDDPVVSVVVSVVCSQVDWGDDPPDPDTGDDGGGNSPTD